Protein AF-A0A933K4L2-F1 (afdb_monomer)

Nearest PDB structures (foldseek):
  3fks-assembly3_U  TM=3.098E-01  e=3.544E+00  Saccharomyces cerevisiae
  3oee-assembly3_T  TM=3.242E-01  e=5.680E+00  Saccharomyces cerevisiae
  7y5b-assembly1_C  TM=2.626E-01  e=6.500E+00  Mycolicibacterium smegmatis

Secondary structure (DSSP, 8-state):
---PPP------HHHHHHHHHHHHHTTS-HHHHHHHHHHHHHHHHHHHHHHHHHHHHH----HHHHHHHHHHHHHH--

pLDDT: mean 92.78, std 9.01, range [43.97, 98.56]

Mean predicted aligned error: 6.33 Å

Solvent-accessible surface area (backbone atoms only — not comparable to full-atom values): 4752 Å² total; per-residue (Å²): 132,82,90,79,83,87,78,92,82,89,69,60,67,70,56,50,51,52,45,43,54,50,13,58,75,70,72,46,50,57,69,52,45,50,48,51,55,50,48,54,54,49,51,52,54,52,50,56,48,53,50,53,56,45,31,72,75,76,44,76,89,48,72,69,58,52,52,53,50,53,54,49,50,55,70,74,77,107

Sequence (78 aa):
MGNVKKLAISLPPDLAAAIGAAAESEGISLSGWLAEAAARRLRRRAALRALADYEAEFGTIGEEELEAVDQWLKSSLG

Radius of gyration: 19.85 Å; Cα contacts (8 Å, |Δi|>4): 18; chains: 1; bounding box: 49×28×42 Å

Structure (mmCIF, N/CA/C/O backbone):
data_AF-A0A933K4L2-F1
#
_entry.id   AF-A0A933K4L2-F1
#
loop_
_atom_site.group_PDB
_atom_site.id
_atom_site.type_symbol
_atom_site.label_atom_id
_atom_site.label_alt_id
_atom_site.label_comp_id
_atom_site.label_asym_id
_atom_site.label_entity_id
_atom_site.label_seq_id
_atom_site.pdbx_PDB_ins_code
_atom_site.Cartn_x
_atom_site.Cartn_y
_atom_site.Cartn_z
_atom_site.occupancy
_atom_site.B_iso_or_equiv
_atom_site.auth_seq_id
_atom_site.auth_comp_id
_atom_site.auth_asym_id
_atom_site.auth_atom_id
_atom_site.pdbx_PDB_model_num
ATOM 1 N N . MET A 1 1 ? -6.272 14.670 -20.434 1.00 43.97 1 MET A N 1
ATOM 2 C CA . MET A 1 1 ? -5.223 13.804 -19.851 1.00 43.97 1 MET A CA 1
ATOM 3 C C . MET A 1 1 ? -4.691 14.500 -18.609 1.00 43.97 1 MET A C 1
ATOM 5 O O . MET A 1 1 ? -4.214 15.619 -18.732 1.00 43.97 1 MET A O 1
ATOM 9 N N . GLY A 1 2 ? -4.886 13.920 -17.420 1.00 63.47 2 GLY A N 1
ATOM 10 C CA . GLY A 1 2 ? -4.433 14.525 -16.162 1.00 63.47 2 GLY A CA 1
ATOM 11 C C . GLY A 1 2 ? -2.909 14.662 -16.118 1.00 63.47 2 GLY A C 1
ATOM 12 O O . GLY A 1 2 ? -2.197 13.850 -16.705 1.00 63.47 2 GLY A O 1
ATOM 13 N N . ASN A 1 3 ? -2.410 15.705 -15.456 1.00 83.25 3 ASN A N 1
ATOM 14 C CA . ASN A 1 3 ? -0.979 15.966 -15.333 1.00 83.25 3 ASN A CA 1
ATOM 15 C C . ASN A 1 3 ? -0.320 14.871 -14.471 1.00 83.25 3 ASN A C 1
ATOM 17 O O . ASN A 1 3 ? -0.634 14.739 -13.289 1.00 83.25 3 ASN A O 1
ATOM 21 N N . VAL A 1 4 ? 0.563 14.064 -15.065 1.00 81.06 4 VAL A N 1
ATOM 22 C CA . VAL A 1 4 ? 1.295 13.001 -14.362 1.00 81.06 4 VAL A CA 1
ATOM 23 C C . VAL A 1 4 ? 2.654 13.537 -13.924 1.00 81.06 4 VAL A C 1
ATOM 25 O O . VAL A 1 4 ? 3.495 13.881 -14.754 1.00 81.06 4 VAL A O 1
ATOM 28 N N . LYS A 1 5 ? 2.909 13.549 -12.612 1.00 90.00 5 LYS A N 1
ATOM 29 C CA . LYS A 1 5 ? 4.234 13.858 -12.061 1.00 90.00 5 LYS A CA 1
ATOM 30 C C . LYS A 1 5 ? 5.143 12.633 -12.180 1.00 90.00 5 LYS A C 1
ATOM 32 O O . LYS A 1 5 ? 4.880 11.606 -11.559 1.00 90.00 5 LYS A O 1
ATOM 37 N N . LYS A 1 6 ? 6.233 12.743 -12.945 1.00 91.25 6 LYS A N 1
ATOM 38 C CA . LYS A 1 6 ? 7.269 11.700 -13.013 1.00 91.25 6 LYS A CA 1
ATOM 39 C C . LYS A 1 6 ? 8.117 11.721 -11.741 1.00 91.25 6 LYS A C 1
ATOM 41 O O . LYS A 1 6 ? 8.564 12.784 -11.314 1.00 91.25 6 LYS A O 1
ATOM 46 N N . LEU A 1 7 ? 8.341 10.549 -11.155 1.00 91.06 7 LEU A N 1
ATOM 47 C CA . LEU A 1 7 ? 9.203 10.354 -9.991 1.00 91.06 7 LEU A CA 1
ATOM 48 C C . LEU A 1 7 ? 10.381 9.469 -10.400 1.00 91.06 7 LEU A C 1
ATOM 50 O O . LEU A 1 7 ? 10.170 8.395 -10.959 1.00 91.06 7 LEU A O 1
ATOM 54 N N . ALA A 1 8 ? 11.604 9.917 -10.125 1.00 94.25 8 ALA A N 1
ATOM 55 C CA . ALA A 1 8 ? 12.790 9.075 -10.220 1.00 94.25 8 ALA A CA 1
ATOM 56 C C . ALA A 1 8 ? 12.999 8.386 -8.866 1.00 94.25 8 ALA A C 1
ATOM 58 O O . ALA A 1 8 ? 13.120 9.067 -7.847 1.00 94.25 8 ALA A O 1
ATOM 59 N N . ILE A 1 9 ? 12.996 7.053 -8.852 1.00 91.62 9 ILE A N 1
ATOM 60 C CA . ILE A 1 9 ? 13.162 6.241 -7.642 1.00 91.62 9 ILE A CA 1
ATOM 61 C C . ILE A 1 9 ? 14.192 5.141 -7.891 1.00 91.62 9 ILE A C 1
ATOM 63 O O . ILE A 1 9 ? 14.225 4.555 -8.972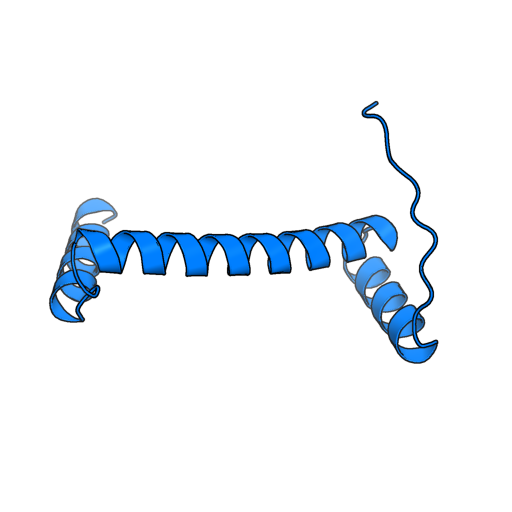 1.00 91.62 9 ILE A O 1
ATOM 67 N N . SER A 1 10 ? 15.005 4.850 -6.880 1.00 96.06 10 SER A N 1
ATOM 68 C CA . SER A 1 10 ? 15.921 3.708 -6.882 1.00 96.06 10 SER A CA 1
ATOM 69 C C . SER A 1 10 ? 15.285 2.552 -6.119 1.00 96.06 10 SER A C 1
ATOM 71 O O . SER A 1 10 ? 14.759 2.750 -5.023 1.00 96.06 10 SER A O 1
ATOM 73 N N . LEU A 1 11 ? 15.342 1.349 -6.687 1.00 95.75 11 LEU A N 1
ATOM 74 C CA . LEU A 1 11 ? 14.828 0.122 -6.082 1.00 95.75 11 LEU A CA 1
ATOM 75 C C . LEU A 1 11 ? 15.928 -0.947 -6.081 1.00 95.75 11 LEU A C 1
ATOM 77 O O . LEU A 1 11 ? 16.741 -0.966 -7.009 1.00 95.75 11 LEU A O 1
ATOM 81 N N . PRO A 1 12 ? 15.953 -1.851 -5.085 1.00 98.25 12 PRO A N 1
ATOM 82 C CA . PRO A 1 12 ? 16.753 -3.067 -5.173 1.00 98.25 12 PRO A CA 1
ATOM 83 C C . PRO A 1 12 ? 16.453 -3.811 -6.488 1.00 98.25 12 PRO A C 1
ATOM 85 O O . PRO A 1 12 ? 15.272 -3.920 -6.837 1.00 98.25 12 PRO A O 1
ATOM 88 N N . PRO A 1 13 ? 17.466 -4.331 -7.209 1.00 97.75 13 PRO A N 1
ATOM 89 C CA . PRO A 1 13 ? 17.265 -4.966 -8.515 1.00 97.75 13 PRO A CA 1
ATOM 90 C C . PRO A 1 13 ? 16.230 -6.095 -8.489 1.00 97.75 13 PRO A C 1
ATOM 92 O O . PRO A 1 13 ? 15.314 -6.109 -9.309 1.00 97.75 13 PRO A O 1
ATOM 95 N N . ASP A 1 14 ? 16.307 -6.971 -7.487 1.00 98.25 14 ASP A N 1
ATOM 96 C CA . ASP A 1 14 ? 15.389 -8.106 -7.348 1.00 98.25 14 ASP A CA 1
ATOM 97 C C . ASP A 1 14 ? 13.947 -7.649 -7.099 1.00 98.25 14 ASP A C 1
ATOM 99 O O . ASP A 1 14 ? 12.997 -8.232 -7.620 1.00 98.25 14 ASP A O 1
ATOM 103 N N . LEU A 1 15 ? 13.770 -6.553 -6.351 1.00 97.69 15 LEU A N 1
ATOM 104 C CA . LEU A 1 15 ? 12.452 -5.969 -6.122 1.00 97.69 15 LEU A CA 1
ATOM 105 C C . LEU A 1 15 ? 11.894 -5.349 -7.408 1.00 97.69 15 LEU A C 1
ATOM 107 O O . LEU A 1 15 ? 10.715 -5.523 -7.703 1.00 97.69 15 LEU A O 1
ATOM 111 N N . ALA A 1 16 ? 12.725 -4.647 -8.181 1.00 97.31 16 ALA A N 1
ATOM 112 C CA . ALA A 1 16 ? 12.310 -4.091 -9.466 1.00 97.31 16 ALA A CA 1
ATOM 113 C C . ALA A 1 16 ? 11.880 -5.198 -10.444 1.00 97.31 16 ALA A C 1
ATOM 115 O O . ALA A 1 16 ? 10.845 -5.059 -11.095 1.00 97.31 16 ALA A O 1
ATOM 116 N N . ALA A 1 17 ? 12.621 -6.311 -10.491 1.00 98.12 17 ALA A N 1
ATOM 117 C CA . ALA A 1 17 ? 12.273 -7.479 -11.298 1.00 98.12 17 ALA A CA 1
ATOM 118 C C . ALA A 1 17 ? 10.946 -8.113 -10.849 1.00 98.12 17 ALA A C 1
ATOM 120 O O . ALA A 1 17 ? 10.070 -8.360 -11.676 1.00 98.12 17 ALA A O 1
ATOM 121 N N . ALA A 1 18 ? 10.758 -8.307 -9.539 1.00 98.38 18 ALA A N 1
ATOM 122 C CA . ALA A 1 18 ? 9.521 -8.859 -8.988 1.00 98.38 18 ALA A CA 1
ATOM 123 C C . ALA A 1 18 ? 8.298 -7.971 -9.279 1.00 98.38 18 ALA A C 1
ATOM 125 O O . ALA A 1 18 ? 7.237 -8.477 -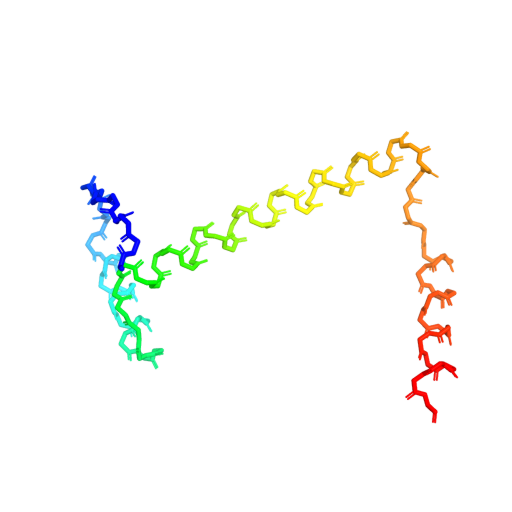9.638 1.00 98.38 18 ALA A O 1
ATOM 126 N N . ILE A 1 19 ? 8.448 -6.647 -9.168 1.00 97.94 19 ILE A N 1
ATOM 127 C CA . ILE A 1 19 ? 7.392 -5.687 -9.517 1.00 97.94 19 ILE A CA 1
ATOM 128 C C . ILE A 1 19 ? 7.071 -5.751 -11.011 1.00 97.94 19 ILE A C 1
ATOM 130 O O . ILE A 1 19 ? 5.898 -5.720 -11.375 1.00 97.94 19 ILE A O 1
ATOM 134 N N . GLY A 1 20 ? 8.092 -5.841 -11.869 1.00 98.00 20 GLY A N 1
ATOM 135 C CA . GLY A 1 20 ? 7.910 -5.995 -13.312 1.00 98.00 20 GLY A CA 1
ATOM 136 C C . GLY A 1 20 ? 7.084 -7.234 -13.652 1.00 98.00 20 GLY A C 1
ATOM 137 O O . GLY A 1 20 ? 6.057 -7.112 -14.312 1.00 98.00 20 GLY A O 1
ATOM 138 N N . ALA A 1 21 ? 7.465 -8.393 -13.110 1.00 98.56 21 ALA A N 1
ATOM 139 C CA . ALA A 1 21 ? 6.740 -9.646 -13.316 1.00 98.56 21 ALA A CA 1
ATOM 140 C C . ALA A 1 21 ? 5.289 -9.582 -12.804 1.00 98.56 21 ALA A C 1
ATOM 142 O O . ALA A 1 21 ? 4.373 -10.059 -13.472 1.00 98.56 21 ALA A O 1
ATOM 143 N N . ALA A 1 22 ? 5.060 -8.959 -11.642 1.00 98.50 22 ALA A N 1
ATOM 144 C CA . ALA A 1 22 ? 3.713 -8.775 -11.106 1.00 98.50 22 ALA A CA 1
ATOM 145 C C . ALA A 1 22 ? 2.861 -7.877 -12.018 1.00 98.50 22 ALA A C 1
ATOM 147 O O . ALA A 1 22 ? 1.750 -8.253 -12.386 1.00 98.50 22 ALA A O 1
ATOM 148 N N . ALA A 1 23 ? 3.405 -6.736 -12.449 1.00 98.44 23 ALA A N 1
ATOM 149 C CA . ALA A 1 23 ? 2.727 -5.813 -13.354 1.00 98.44 23 ALA A CA 1
ATOM 150 C C . ALA A 1 23 ? 2.374 -6.478 -14.696 1.00 98.44 23 ALA A C 1
ATOM 152 O O . ALA A 1 23 ? 1.244 -6.343 -15.163 1.00 98.44 23 ALA A O 1
ATOM 153 N N . GLU A 1 24 ? 3.299 -7.254 -15.270 1.00 98.50 24 GLU A N 1
ATOM 154 C CA . GLU A 1 24 ? 3.056 -8.050 -16.479 1.00 98.50 24 GLU A CA 1
ATOM 155 C C . GLU A 1 24 ? 1.942 -9.081 -16.272 1.00 98.50 24 GLU A C 1
ATOM 157 O O . GLU A 1 24 ? 1.026 -9.159 -17.089 1.00 98.50 24 GLU A O 1
ATOM 162 N N . SER A 1 25 ? 1.974 -9.828 -15.162 1.00 98.50 25 SER A N 1
ATOM 163 C CA . SER A 1 25 ? 0.948 -10.832 -14.849 1.00 98.50 25 SER A CA 1
ATOM 164 C C . SER A 1 25 ? -0.448 -10.229 -14.646 1.00 98.50 25 SER A C 1
ATOM 166 O O . SER A 1 25 ? -1.449 -10.858 -14.981 1.00 98.50 25 SER A O 1
ATOM 168 N N . GLU A 1 26 ? -0.513 -8.995 -14.139 1.00 98.12 26 GLU A N 1
ATOM 169 C CA . GLU A 1 26 ? -1.748 -8.239 -13.915 1.00 98.12 26 GLU A CA 1
ATOM 170 C C . GLU A 1 26 ? -2.174 -7.419 -15.151 1.00 98.12 26 GLU A C 1
ATOM 172 O O . GLU A 1 26 ? -3.234 -6.793 -15.142 1.00 98.12 26 GLU A O 1
ATOM 177 N N . 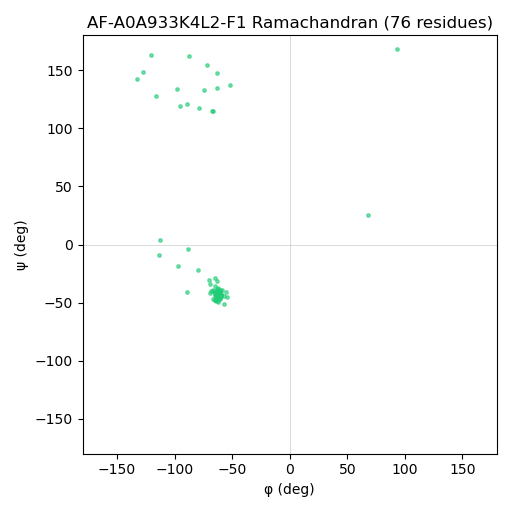GLY A 1 27 ? -1.372 -7.409 -16.223 1.00 98.25 27 GLY A N 1
ATOM 178 C CA . GLY A 1 27 ? -1.663 -6.672 -17.455 1.00 98.25 27 GLY A CA 1
ATOM 179 C C . GLY A 1 27 ? -1.622 -5.146 -17.301 1.00 98.25 27 GLY A C 1
ATOM 180 O O . GLY A 1 27 ? -2.279 -4.434 -18.062 1.00 98.25 27 GLY A O 1
ATOM 181 N N . ILE A 1 28 ? -0.869 -4.627 -16.327 1.00 98.06 28 ILE A N 1
ATOM 182 C CA . ILE A 1 28 ? -0.742 -3.189 -16.051 1.00 98.06 28 ILE A CA 1
ATOM 183 C C . ILE A 1 28 ? 0.709 -2.715 -16.172 1.00 98.06 28 ILE A C 1
ATOM 185 O O . ILE A 1 28 ? 1.656 -3.494 -16.174 1.00 98.06 28 ILE A O 1
ATOM 189 N N . SER A 1 29 ? 0.912 -1.402 -16.288 1.00 97.12 29 SER A N 1
ATOM 190 C CA . SER A 1 29 ? 2.266 -0.844 -16.333 1.00 97.12 29 SER A CA 1
ATOM 191 C C . SER A 1 29 ? 2.953 -0.924 -14.966 1.00 97.12 29 SER A C 1
ATOM 193 O O . SER A 1 29 ? 2.301 -0.860 -13.924 1.00 97.12 29 SER A O 1
ATOM 195 N N . LEU A 1 30 ? 4.290 -0.949 -14.956 1.00 96.06 30 LEU A N 1
ATOM 196 C CA . LEU A 1 30 ? 5.087 -0.917 -13.722 1.00 96.06 30 LEU A CA 1
ATOM 197 C C . LEU A 1 30 ? 4.748 0.293 -12.832 1.00 96.06 30 LEU A C 1
ATOM 199 O O . LEU A 1 30 ? 4.631 0.168 -11.613 1.00 96.06 30 LEU A O 1
ATOM 203 N N . SER A 1 31 ? 4.543 1.469 -13.435 1.00 94.69 31 SER A N 1
ATOM 204 C CA . SER A 1 31 ? 4.115 2.665 -12.701 1.00 94.69 31 SER A CA 1
ATOM 205 C C . SER A 1 31 ? 2.682 2.554 -12.179 1.00 94.69 31 SER A C 1
ATOM 207 O O . SER A 1 31 ? 2.410 3.054 -11.090 1.00 94.69 31 SER A O 1
ATOM 209 N N . GLY A 1 32 ? 1.787 1.884 -12.911 1.00 96.00 32 GLY A N 1
ATOM 210 C CA . GLY A 1 32 ? 0.428 1.582 -12.465 1.00 96.00 32 GLY A CA 1
ATOM 211 C C . GLY A 1 32 ? 0.420 0.645 -11.260 1.00 96.00 32 GLY A C 1
ATOM 212 O O . GLY A 1 32 ? -0.197 0.961 -10.245 1.00 96.00 32 GLY A O 1
ATOM 213 N N . TRP A 1 33 ? 1.191 -0.442 -11.323 1.00 97.62 33 TRP A N 1
ATOM 214 C CA . TRP A 1 33 ? 1.326 -1.395 -10.222 1.00 97.62 33 TRP A CA 1
ATOM 215 C C . TRP A 1 33 ? 1.886 -0.730 -8.958 1.00 97.62 33 TRP A C 1
ATOM 217 O O . TRP A 1 33 ? 1.331 -0.862 -7.865 1.00 97.62 33 TRP A O 1
ATOM 227 N N . LEU A 1 34 ? 2.948 0.073 -9.106 1.00 96.56 34 LEU A N 1
ATOM 228 C CA . LEU A 1 34 ? 3.519 0.856 -8.007 1.00 96.56 34 LEU A CA 1
ATOM 229 C C . LEU A 1 34 ? 2.524 1.866 -7.425 1.00 96.56 34 LEU A C 1
ATOM 231 O O . LEU A 1 34 ? 2.444 2.011 -6.202 1.00 96.56 34 LEU A O 1
ATOM 235 N N . ALA A 1 35 ? 1.771 2.563 -8.279 1.00 95.50 35 ALA A N 1
ATOM 236 C CA . ALA A 1 35 ? 0.766 3.524 -7.844 1.00 95.50 35 ALA A CA 1
ATOM 237 C C . ALA A 1 35 ? -0.344 2.843 -7.033 1.00 95.50 35 ALA A C 1
ATOM 239 O O . ALA A 1 35 ? -0.690 3.334 -5.958 1.00 95.50 35 ALA A O 1
ATOM 240 N N . GLU A 1 36 ? -0.844 1.689 -7.481 1.00 97.19 36 GLU A N 1
ATOM 241 C CA . GLU A 1 36 ? -1.842 0.908 -6.744 1.00 97.19 36 GLU A CA 1
ATOM 242 C C . GLU A 1 36 ? -1.298 0.380 -5.414 1.00 97.19 36 GLU A C 1
ATOM 244 O O . GLU A 1 36 ? -1.946 0.513 -4.371 1.00 97.19 36 GLU A O 1
ATOM 249 N N . ALA A 1 37 ? -0.073 -0.150 -5.394 1.00 97.00 37 ALA A N 1
ATOM 250 C CA . ALA A 1 37 ? 0.565 -0.600 -4.159 1.00 97.00 37 ALA A CA 1
ATOM 251 C C . ALA A 1 37 ? 0.715 0.546 -3.139 1.00 97.00 37 ALA A C 1
ATOM 253 O O . ALA A 1 37 ? 0.395 0.381 -1.952 1.00 97.00 37 ALA A O 1
ATOM 254 N N . ALA A 1 38 ? 1.151 1.724 -3.598 1.00 96.75 38 ALA A N 1
ATOM 255 C CA . ALA A 1 38 ? 1.261 2.921 -2.772 1.00 96.75 38 ALA A CA 1
ATOM 256 C C . ALA A 1 38 ? -0.115 3.388 -2.277 1.00 96.75 38 ALA A C 1
ATOM 258 O O . ALA A 1 38 ? -0.300 3.581 -1.073 1.00 96.75 38 ALA A O 1
ATOM 259 N N . ALA A 1 39 ? -1.102 3.496 -3.169 1.00 97.06 39 ALA A N 1
ATOM 260 C CA . ALA A 1 39 ? -2.462 3.901 -2.835 1.00 97.06 39 ALA A CA 1
ATOM 261 C C . ALA A 1 39 ? -3.097 2.946 -1.815 1.00 97.06 39 ALA A C 1
ATOM 263 O O . ALA A 1 39 ? -3.662 3.392 -0.818 1.00 97.06 39 ALA A O 1
ATOM 264 N N . ARG A 1 40 ? -2.926 1.631 -1.983 1.00 97.88 40 ARG A N 1
ATOM 265 C CA . ARG A 1 40 ? -3.383 0.613 -1.029 1.00 97.88 40 ARG A CA 1
ATOM 266 C C . ARG A 1 40 ? -2.754 0.799 0.352 1.00 97.88 40 ARG A C 1
ATOM 268 O O . ARG A 1 40 ? -3.451 0.715 1.364 1.00 97.88 40 ARG A O 1
ATOM 275 N N . ARG A 1 41 ? -1.449 1.088 0.430 1.00 98.00 41 ARG A N 1
ATOM 276 C CA . ARG A 1 41 ? -0.782 1.365 1.714 1.00 98.00 41 ARG A CA 1
ATOM 277 C C . ARG A 1 41 ? -1.287 2.660 2.352 1.00 98.00 41 ARG A C 1
ATOM 279 O O . ARG A 1 41 ? -1.474 2.685 3.566 1.00 98.00 41 ARG A O 1
ATOM 286 N N . LEU A 1 42 ? -1.536 3.700 1.560 1.00 98.25 42 LEU A N 1
ATOM 287 C CA . LEU A 1 42 ? -2.093 4.966 2.039 1.00 98.25 42 LEU A CA 1
ATOM 288 C C . LEU A 1 42 ? -3.520 4.804 2.571 1.00 98.25 42 LEU A C 1
ATOM 290 O O . LEU A 1 42 ? -3.779 5.229 3.694 1.00 98.25 42 LEU A O 1
ATOM 294 N N . ARG A 1 43 ? -4.399 4.124 1.825 1.00 98.06 43 ARG A N 1
ATOM 295 C CA . ARG A 1 43 ? -5.783 3.833 2.236 1.00 98.06 43 ARG A CA 1
ATOM 296 C C . ARG A 1 43 ? -5.831 3.075 3.559 1.00 98.06 43 ARG A C 1
ATOM 298 O O . ARG A 1 43 ? -6.579 3.469 4.440 1.00 98.06 43 ARG A O 1
ATOM 305 N N . ARG A 1 44 ? -4.979 2.059 3.751 1.00 98.12 44 ARG A N 1
ATOM 306 C CA . ARG A 1 44 ? -4.893 1.344 5.039 1.00 98.12 44 ARG A CA 1
ATOM 307 C C . ARG A 1 44 ? -4.491 2.248 6.200 1.00 98.12 44 ARG A C 1
ATOM 309 O O . ARG A 1 44 ? -5.083 2.152 7.264 1.00 98.12 44 ARG A O 1
ATOM 316 N N . ARG A 1 45 ? -3.507 3.134 6.010 1.00 98.12 45 ARG A N 1
ATOM 317 C CA . ARG A 1 45 ? -3.1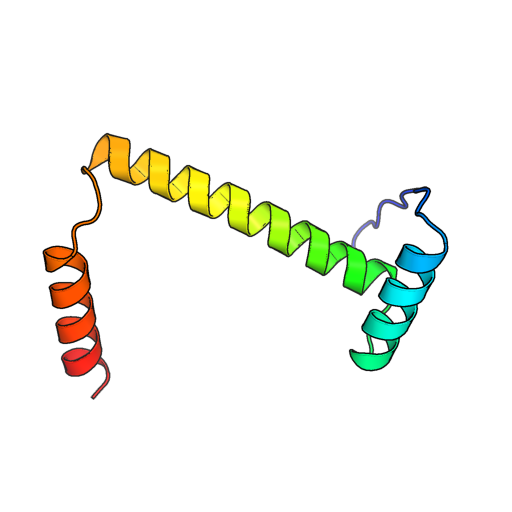24 4.091 7.063 1.00 98.12 45 ARG A CA 1
ATOM 318 C C . ARG A 1 45 ? -4.262 5.054 7.391 1.00 98.12 45 ARG A C 1
ATOM 320 O O . ARG A 1 45 ? -4.498 5.316 8.562 1.00 98.12 45 ARG A O 1
ATOM 327 N N . ALA A 1 46 ? -4.952 5.556 6.369 1.00 97.75 46 ALA A N 1
ATOM 328 C CA . A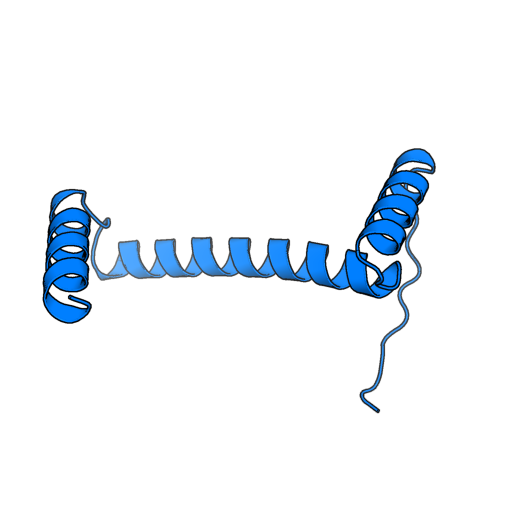LA A 1 46 ? -6.101 6.434 6.554 1.00 97.75 46 ALA A CA 1
ATOM 329 C C . ALA A 1 46 ? -7.249 5.716 7.280 1.00 97.75 46 ALA A C 1
ATOM 331 O O . ALA A 1 46 ? -7.809 6.279 8.209 1.00 97.75 46 ALA A O 1
ATOM 332 N N . ALA A 1 47 ? -7.537 4.463 6.920 1.00 96.75 47 ALA A N 1
ATOM 333 C CA . ALA A 1 47 ? -8.564 3.652 7.570 1.00 96.75 47 ALA A CA 1
ATOM 334 C C . ALA A 1 47 ? -8.252 3.405 9.052 1.00 96.75 47 ALA A C 1
ATOM 336 O O . ALA A 1 47 ? -9.114 3.614 9.893 1.00 96.75 47 ALA A O 1
ATOM 337 N N . LEU A 1 48 ? -7.010 3.037 9.386 1.00 96.81 48 LEU A N 1
ATOM 338 C CA . LEU A 1 48 ? -6.593 2.867 10.783 1.00 96.81 48 LEU A CA 1
ATOM 339 C C . LEU A 1 48 ? -6.694 4.170 11.578 1.00 96.81 48 LEU A C 1
ATOM 341 O O . LEU A 1 48 ? -7.060 4.151 12.747 1.00 96.81 48 LEU A O 1
ATOM 345 N N . ARG A 1 49 ? -6.377 5.306 10.947 1.00 97.38 49 ARG A N 1
ATOM 346 C CA . ARG A 1 49 ? -6.531 6.606 11.597 1.00 97.38 49 ARG A CA 1
ATOM 347 C C . ARG A 1 49 ? -8.000 6.937 11.847 1.00 97.38 49 ARG A C 1
ATOM 349 O O . ARG A 1 49 ? -8.330 7.326 12.956 1.00 97.38 49 ARG A O 1
ATOM 356 N N . ALA A 1 50 ? -8.850 6.742 10.843 1.00 96.12 50 ALA A N 1
ATOM 357 C CA . ALA A 1 50 ? -10.285 6.965 10.960 1.00 96.12 50 ALA A CA 1
ATOM 358 C C . ALA A 1 50 ? -10.915 6.070 12.037 1.00 96.12 50 ALA A C 1
ATOM 360 O O . ALA A 1 50 ? -11.748 6.544 12.797 1.00 96.12 50 ALA A O 1
ATOM 361 N N . LEU A 1 51 ? -10.475 4.809 12.141 1.00 95.06 51 LEU A N 1
ATOM 362 C CA . LEU A 1 51 ? -10.903 3.904 13.206 1.00 95.06 51 LEU A CA 1
ATOM 363 C C . LEU A 1 51 ? -10.500 4.436 14.586 1.00 95.06 51 LEU A C 1
ATOM 365 O O . LEU A 1 51 ? -11.342 4.516 15.466 1.00 95.06 51 LEU A O 1
ATOM 369 N N . ALA A 1 52 ? -9.250 4.869 14.758 1.00 94.94 52 ALA A N 1
ATOM 370 C CA . ALA A 1 52 ? -8.797 5.432 16.030 1.00 94.94 52 ALA A CA 1
ATOM 371 C C . ALA A 1 52 ? -9.545 6.723 16.411 1.00 94.94 52 ALA A C 1
ATOM 373 O O . ALA A 1 52 ? -9.835 6.939 17.584 1.00 94.94 52 ALA A O 1
ATOM 374 N N . ASP A 1 53 ? -9.852 7.582 15.433 1.00 95.81 53 ASP A N 1
ATOM 375 C CA . ASP A 1 53 ? -10.635 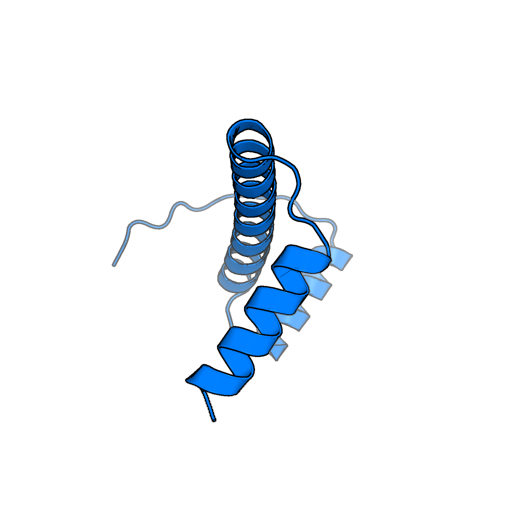8.801 15.662 1.00 95.81 53 ASP A CA 1
ATOM 376 C C . ASP A 1 53 ? -12.084 8.453 16.067 1.00 95.81 53 ASP A C 1
ATOM 378 O O . ASP A 1 53 ? -12.610 9.048 17.004 1.00 95.81 53 ASP A O 1
ATOM 382 N N . TYR A 1 54 ? -12.693 7.439 15.438 1.00 94.38 54 TYR A N 1
ATOM 383 C CA . TYR A 1 54 ? -14.008 6.916 15.827 1.00 94.38 54 TYR A CA 1
ATOM 384 C C . TYR A 1 54 ? -13.997 6.340 17.248 1.00 94.38 54 TYR A C 1
ATOM 386 O O . TYR A 1 54 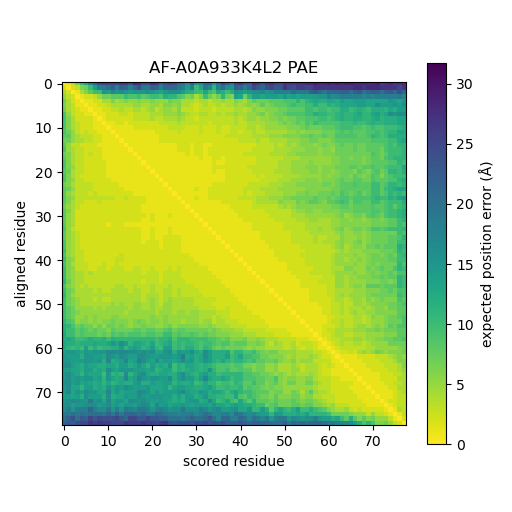? -14.838 6.705 18.064 1.00 94.38 54 TYR A O 1
ATOM 394 N N . GLU A 1 55 ? -13.033 5.478 17.576 1.00 94.44 55 GLU A N 1
ATOM 395 C CA . GLU A 1 55 ? -12.966 4.836 18.894 1.00 94.44 55 GLU A CA 1
ATOM 396 C C . GLU A 1 55 ? -12.713 5.839 20.025 1.00 94.44 55 GLU A C 1
ATOM 398 O O . GLU A 1 55 ? -13.162 5.637 21.152 1.00 94.44 55 GLU A O 1
ATOM 403 N N . ALA A 1 56 ? -12.028 6.946 19.731 1.00 94.81 56 ALA A N 1
ATOM 404 C CA . ALA A 1 56 ? -11.844 8.036 20.681 1.00 94.81 56 ALA A CA 1
ATOM 405 C C . ALA A 1 56 ? -13.145 8.812 20.963 1.00 94.81 56 ALA A C 1
ATOM 407 O O . ALA A 1 56 ? -13.302 9.341 22.062 1.00 94.81 56 ALA A O 1
ATOM 408 N N . GLU A 1 57 ? -14.055 8.898 19.989 1.00 96.00 57 GLU A N 1
ATOM 409 C CA . GLU A 1 57 ? -15.325 9.623 20.112 1.00 96.00 57 GLU A CA 1
ATOM 410 C C . GLU A 1 57 ? -16.455 8.741 20.665 1.00 96.00 57 GLU A C 1
ATOM 412 O O . GLU A 1 57 ? -17.220 9.186 21.520 1.00 96.00 57 GLU A O 1
ATOM 417 N N . PHE A 1 58 ? -16.539 7.488 20.214 1.00 92.88 58 PHE A N 1
ATOM 418 C CA . PHE A 1 58 ? -17.674 6.594 20.475 1.00 92.88 58 PHE A CA 1
ATOM 419 C C . PHE A 1 58 ? -17.333 5.389 21.362 1.00 92.88 58 PHE A C 1
ATOM 421 O O . PHE A 1 58 ? -18.241 4.700 21.823 1.00 92.88 58 PHE A O 1
ATOM 428 N N . GLY A 1 59 ? -16.051 5.156 21.651 1.00 91.06 59 GLY A N 1
ATOM 429 C CA . GLY A 1 59 ? -15.573 3.955 22.336 1.00 91.06 59 GLY A CA 1
ATOM 430 C C . GLY A 1 59 ? -15.153 2.847 21.367 1.00 91.06 59 GLY A C 1
ATOM 431 O O . GLY A 1 59 ? -15.382 2.916 20.161 1.00 91.06 59 GLY A O 1
ATOM 432 N N . THR A 1 60 ? -14.482 1.824 21.897 1.00 90.38 60 THR A N 1
ATOM 433 C CA . THR A 1 60 ? -14.002 0.678 21.110 1.00 90.38 60 THR A CA 1
ATOM 434 C C . THR A 1 60 ? -15.163 -0.088 20.496 1.00 90.38 60 THR A C 1
ATOM 436 O O . THR A 1 60 ? -16.095 -0.430 21.223 1.00 90.38 60 THR A O 1
ATOM 439 N N . ILE A 1 61 ? -15.055 -0.435 19.212 1.00 88.00 61 ILE A N 1
ATOM 440 C CA . ILE A 1 61 ? -16.043 -1.298 18.555 1.00 88.00 61 ILE A CA 1
ATOM 441 C C . ILE A 1 61 ? -15.966 -2.692 19.187 1.00 88.00 61 ILE A C 1
ATOM 443 O O . ILE A 1 61 ? -14.939 -3.369 19.084 1.00 88.00 61 ILE A O 1
ATOM 447 N N . GLY A 1 62 ? -17.038 -3.103 19.864 1.00 90.00 62 GLY A N 1
ATOM 448 C CA . GLY A 1 62 ? -17.110 -4.380 20.578 1.00 90.00 62 GLY A CA 1
ATOM 449 C C . GLY A 1 62 ? -17.571 -5.554 19.709 1.00 90.00 62 GLY A C 1
ATOM 450 O O . GLY A 1 62 ? -18.190 -5.373 18.662 1.00 90.00 62 GLY A O 1
ATOM 451 N N . GLU A 1 63 ? -17.322 -6.783 20.175 1.00 89.12 63 GLU A N 1
ATOM 452 C CA . GLU A 1 63 ? -17.825 -8.005 19.520 1.00 89.12 63 GLU A CA 1
ATOM 453 C C . GLU A 1 63 ? -19.360 -8.021 19.436 1.00 89.12 63 GLU A C 1
ATOM 455 O O . GLU A 1 63 ? -19.905 -8.359 18.390 1.00 89.12 63 GLU A O 1
ATOM 460 N N . GLU A 1 64 ? -20.058 -7.561 20.482 1.00 87.56 64 GLU A N 1
ATOM 461 C CA . GLU A 1 64 ? -21.528 -7.482 20.504 1.00 87.56 64 GLU A CA 1
ATOM 462 C C . GLU A 1 64 ? -22.083 -6.559 19.405 1.00 87.56 64 GLU A C 1
ATOM 464 O O . GLU A 1 64 ? -23.073 -6.883 18.746 1.00 87.56 64 GLU A O 1
ATOM 469 N N . GLU A 1 65 ? -21.428 -5.420 19.163 1.00 86.56 65 GLU A N 1
ATOM 470 C CA . GLU A 1 65 ? -21.822 -4.487 18.102 1.00 86.56 65 GLU A CA 1
ATOM 471 C C . GLU A 1 65 ? -21.576 -5.086 16.712 1.00 86.56 65 GLU A C 1
ATOM 473 O O . GLU A 1 65 ? -22.410 -4.941 15.815 1.00 86.56 65 GLU A O 1
ATOM 478 N N . LEU A 1 66 ? -20.461 -5.801 16.527 1.00 91.44 66 LEU A N 1
ATOM 479 C CA . LEU A 1 66 ? -20.147 -6.484 15.270 1.00 91.44 66 LEU A CA 1
ATOM 480 C C . LEU A 1 66 ? -21.143 -7.611 14.969 1.00 91.44 66 LEU A C 1
ATOM 482 O O . LEU A 1 66 ? -21.592 -7.742 13.828 1.00 91.44 66 LEU A O 1
ATOM 486 N N . GLU A 1 67 ? -21.528 -8.392 15.979 1.00 92.00 67 GLU A N 1
ATOM 487 C CA . GLU A 1 67 ? -22.549 -9.433 15.845 1.00 92.00 67 GLU A CA 1
ATOM 488 C C . GLU A 1 67 ? -23.922 -8.848 15.503 1.00 92.00 67 GLU A C 1
ATOM 490 O O . GLU A 1 67 ? -24.625 -9.385 14.642 1.00 92.00 67 GLU A O 1
ATOM 495 N N . ALA A 1 68 ? -24.300 -7.728 16.126 1.00 90.62 68 ALA A N 1
ATOM 496 C CA . ALA A 1 68 ? -25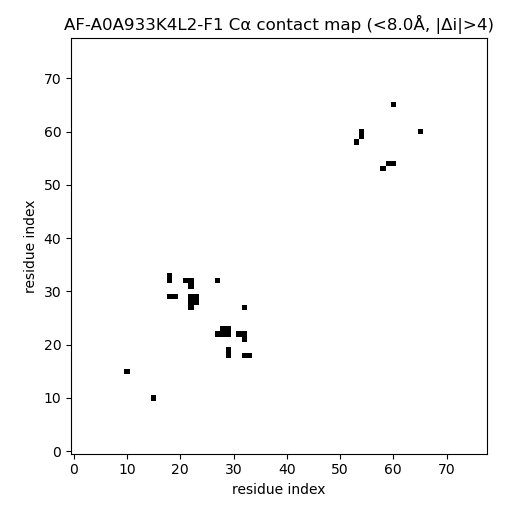.543 -7.032 15.808 1.00 90.62 68 ALA A CA 1
ATOM 497 C C . ALA A 1 68 ? -25.567 -6.555 14.344 1.00 90.62 68 ALA A C 1
ATOM 499 O O . ALA A 1 68 ? -26.574 -6.727 13.650 1.00 90.62 68 ALA A O 1
ATOM 500 N N . VAL A 1 69 ? -24.449 -6.013 13.845 1.00 91.62 69 VAL A N 1
ATOM 501 C CA . VAL A 1 69 ? -24.310 -5.596 12.440 1.00 91.62 69 VAL A CA 1
ATOM 502 C C . VAL A 1 69 ? -24.381 -6.790 11.485 1.00 91.62 69 VAL A C 1
ATOM 504 O O . VAL A 1 69 ? -25.061 -6.704 10.463 1.00 91.62 69 VAL A O 1
ATOM 507 N N . ASP A 1 70 ? -23.731 -7.911 11.798 1.00 92.19 70 ASP A N 1
ATOM 508 C CA . ASP A 1 70 ? -23.769 -9.118 10.961 1.00 92.19 70 ASP A CA 1
ATOM 509 C C . ASP A 1 70 ? -25.189 -9.710 10.867 1.00 92.19 70 ASP A C 1
ATOM 511 O O . ASP A 1 70 ? -25.662 -10.056 9.779 1.00 92.19 70 ASP A O 1
ATOM 515 N N . GLN A 1 71 ? -25.926 -9.747 11.982 1.00 91.38 71 GLN A N 1
ATOM 516 C CA . GLN A 1 71 ? -27.337 -10.151 11.994 1.00 91.38 71 GLN A CA 1
ATOM 517 C C . GLN A 1 71 ? -28.220 -9.197 11.178 1.00 91.38 71 GLN A C 1
ATOM 519 O O . GLN A 1 71 ? -29.101 -9.633 10.425 1.00 91.38 71 GLN A O 1
ATOM 524 N N . TRP A 1 72 ? -27.968 -7.892 11.276 1.00 91.94 72 TRP A N 1
ATOM 525 C CA . TRP A 1 72 ? -28.669 -6.895 10.474 1.00 91.94 72 TRP A CA 1
ATOM 526 C C . TRP A 1 72 ? -28.384 -7.057 8.972 1.00 91.94 72 TRP A C 1
ATOM 528 O O . TRP A 1 72 ? -29.321 -7.068 8.173 1.00 91.94 72 TRP A O 1
ATOM 538 N N . LEU A 1 73 ? -27.123 -7.267 8.575 1.00 93.81 73 LEU A N 1
ATOM 539 C CA . LEU A 1 73 ? -26.747 -7.505 7.176 1.00 93.81 73 LEU A CA 1
ATOM 540 C C . LEU A 1 73 ? -27.440 -8.747 6.608 1.00 93.81 73 LEU A C 1
ATOM 542 O O . LEU A 1 73 ? -27.987 -8.693 5.508 1.00 93.81 73 LEU A O 1
ATOM 546 N N . LYS A 1 74 ? -27.474 -9.846 7.370 1.00 92.06 74 LYS A N 1
ATOM 547 C CA . LYS A 1 74 ? -28.142 -11.096 6.972 1.00 92.06 74 LYS A CA 1
ATOM 548 C C . LYS A 1 74 ? -29.650 -10.938 6.790 1.00 92.06 74 LYS A C 1
ATOM 550 O O . LYS A 1 74 ? -30.205 -11.527 5.870 1.00 92.06 74 LYS A O 1
ATOM 555 N N . SER A 1 75 ? -30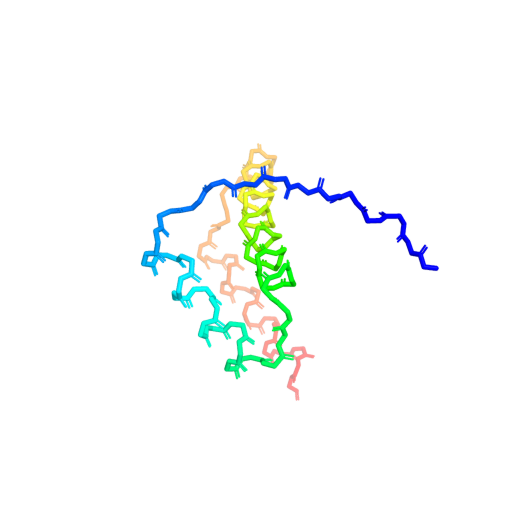.306 -10.159 7.649 1.00 90.75 75 SER A N 1
ATOM 556 C CA . SER A 1 75 ? -31.754 -9.908 7.557 1.00 90.75 75 SER A CA 1
ATOM 557 C C . SER A 1 75 ? -32.134 -8.860 6.506 1.00 90.75 75 SER A C 1
ATOM 559 O O . SER A 1 75 ? -33.269 -8.863 6.043 1.00 90.75 75 SER A O 1
ATOM 561 N N . SER A 1 76 ? -31.204 -7.980 6.120 1.00 80.75 76 SER A N 1
ATOM 562 C CA . SER A 1 76 ? -31.456 -6.890 5.161 1.00 80.75 76 SER A CA 1
ATOM 563 C C . SER A 1 76 ? -31.038 -7.216 3.722 1.00 80.75 76 SER A C 1
ATOM 565 O O . SER A 1 76 ? -31.463 -6.525 2.797 1.00 80.75 76 SER A O 1
ATOM 567 N N . LEU A 1 77 ? -30.181 -8.224 3.525 1.00 75.31 77 LEU A N 1
ATOM 568 C CA . LEU A 1 77 ? -29.684 -8.666 2.212 1.00 75.31 77 LEU A CA 1
ATOM 569 C C . LEU A 1 77 ? -30.176 -10.072 1.810 1.00 75.31 77 LEU A C 1
ATOM 571 O O . LEU A 1 77 ? -29.738 -10.582 0.776 1.00 75.31 77 LEU A O 1
ATOM 575 N N . GLY A 1 78 ? -31.041 -10.693 2.619 1.00 56.81 78 GLY A N 1
ATOM 576 C CA . GLY A 1 78 ? -31.731 -11.960 2.331 1.00 56.81 78 GLY A CA 1
ATOM 577 C C . GLY A 1 78 ? -33.176 -11.739 1.913 1.00 56.81 78 GLY A C 1
ATOM 578 O O . GLY A 1 78 ? -33.657 -12.536 1.078 1.00 56.81 78 GLY A O 1
#

Foldseek 3Di:
DDDDDDDDDDDDPVVLVVLCVVCVVVVHDSVVSVVVVVVVVVVVVVVVVVQVVCCVVPNHDDPVNVVVVVVVCVVVVD